Protein AF-A0A9D9LHD0-F1 (afdb_monomer_lite)

pLDDT: mean 95.71, std 4.44, range [66.25, 98.44]

Foldseek 3Di:
DVLLVCVLVVVCVVPVDDCPDVVSVVSVVLCPDPPCVGRPVNVCVVVVVDDDPDDPVRVVCCVQAPAQQWLSNQVSLCCVLPVVQFPDDDPFWTWGHQPPNDTDIDGRNGGRPNGCVHCVVLSVPDNGPNSSVVVVVD

Secondary structure (DSSP, 8-state):
-HHHHHHHHHHHHHHT--TTSHHHHHHHHHTT---TTT-HHHHHHHTT-S--SS-HHHHHHHTTS--TTSTHHHHHHHHHH-GGGEEEE-SSEEEEE-SSS-EEEEE---TTSS-HHHHHHHHHT-SSHHHHHHHHH-

Structure (mmCIF, N/CA/C/O backbone):
data_AF-A0A9D9LHD0-F1
#
_entry.id   AF-A0A9D9LHD0-F1
#
loop_
_atom_site.group_PDB
_atom_site.id
_atom_site.type_symbol
_atom_site.label_atom_id
_atom_site.label_alt_id
_atom_site.label_comp_id
_atom_site.label_asym_id
_atom_site.label_entity_id
_atom_site.label_seq_id
_atom_site.pdbx_PDB_ins_code
_atom_site.Cartn_x
_atom_site.Cartn_y
_atom_site.Cartn_z
_atom_site.occupancy
_atom_site.B_iso_or_equiv
_atom_site.auth_seq_id
_atom_site.auth_comp_id
_atom_site.auth_asym_id
_atom_site.auth_atom_id
_atom_site.pdbx_PDB_model_num
ATOM 1 N N . TRP A 1 1 ? -2.526 5.418 19.868 1.00 94.44 1 TRP A N 1
ATOM 2 C CA . TRP A 1 1 ? -2.931 4.758 21.126 1.00 94.44 1 TRP A CA 1
ATOM 3 C C . TRP A 1 1 ? -3.871 5.643 21.948 1.00 94.44 1 TRP A C 1
ATOM 5 O O . TRP A 1 1 ? -4.855 5.109 22.430 1.00 94.44 1 TRP A O 1
ATOM 15 N N . VAL A 1 2 ? -3.648 6.965 22.032 1.00 97.81 2 VAL A N 1
ATOM 16 C CA . VAL A 1 2 ? -4.506 7.918 22.778 1.00 97.81 2 VAL A CA 1
ATOM 17 C C . VAL A 1 2 ? -5.993 7.859 22.385 1.00 97.81 2 VAL A C 1
ATOM 19 O O . VAL A 1 2 ? -6.820 7.641 23.258 1.00 97.81 2 VAL A O 1
ATOM 22 N N . ILE A 1 3 ? -6.340 7.922 21.090 1.00 97.50 3 ILE A N 1
ATOM 23 C CA . ILE A 1 3 ? -7.742 7.797 20.614 1.00 97.50 3 ILE A CA 1
ATOM 24 C C . ILE A 1 3 ? -8.411 6.520 21.153 1.00 97.50 3 ILE A C 1
ATOM 26 O O . ILE A 1 3 ? -9.537 6.533 21.645 1.00 97.50 3 ILE A O 1
ATOM 30 N N . LYS A 1 4 ? -7.693 5.393 21.098 1.00 97.69 4 LYS A N 1
ATOM 31 C CA . LYS A 1 4 ? -8.184 4.115 21.618 1.00 97.69 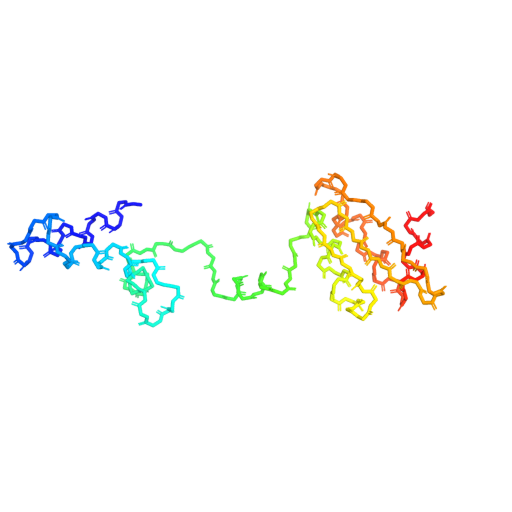4 LYS A CA 1
ATOM 32 C C . LYS A 1 4 ? -8.321 4.135 23.144 1.00 97.69 4 LYS A C 1
ATOM 34 O O . LYS A 1 4 ? -9.285 3.592 23.673 1.00 97.69 4 LYS A O 1
ATOM 39 N N . GLN A 1 5 ? -7.372 4.751 23.849 1.00 97.31 5 GLN A N 1
ATOM 40 C CA . GLN A 1 5 ? -7.455 4.909 25.297 1.00 97.31 5 GLN A CA 1
ATOM 41 C C . GLN A 1 5 ? -8.723 5.675 25.679 1.00 97.31 5 GLN A C 1
ATOM 43 O O . GLN A 1 5 ? -9.449 5.208 26.545 1.00 97.31 5 GLN A O 1
ATOM 48 N N . GLU A 1 6 ? -9.022 6.785 25.005 1.00 97.06 6 GLU A N 1
ATOM 49 C CA . GLU A 1 6 ? -10.231 7.580 25.245 1.00 97.06 6 GLU A CA 1
ATOM 50 C C . GLU A 1 6 ? -11.518 6.793 24.954 1.00 97.06 6 GLU A C 1
ATOM 52 O O . GLU A 1 6 ? -12.446 6.787 25.765 1.00 97.06 6 GLU A O 1
ATOM 57 N N . LEU A 1 7 ? -11.555 6.042 23.847 1.00 97.00 7 LEU A N 1
ATOM 58 C CA . LEU A 1 7 ? -12.653 5.123 23.532 1.00 97.00 7 LEU A CA 1
ATOM 59 C C . LEU A 1 7 ? -12.893 4.109 24.667 1.00 97.00 7 LEU A C 1
ATOM 61 O O . LEU A 1 7 ? -14.037 3.898 25.087 1.00 97.00 7 LEU A O 1
ATOM 65 N N . ILE A 1 8 ? -11.821 3.482 25.159 1.00 97.56 8 ILE A N 1
ATOM 66 C CA . ILE A 1 8 ? -11.876 2.452 26.201 1.00 97.56 8 ILE A CA 1
ATOM 67 C C . ILE A 1 8 ? -12.286 3.054 27.546 1.00 97.56 8 ILE A C 1
ATOM 69 O O . ILE A 1 8 ? -13.225 2.553 28.164 1.00 97.56 8 ILE A O 1
ATOM 73 N N . THR A 1 9 ? -11.652 4.139 27.993 1.00 97.50 9 THR A N 1
ATOM 74 C CA . THR A 1 9 ? -11.967 4.765 29.288 1.00 97.50 9 THR A CA 1
ATOM 75 C C . THR A 1 9 ? -13.385 5.333 29.306 1.00 97.50 9 THR A C 1
ATOM 77 O O . THR A 1 9 ? -14.096 5.174 30.299 1.00 97.50 9 THR A O 1
ATOM 80 N N . SER A 1 10 ? -13.855 5.897 28.190 1.00 96.75 10 SER A N 1
ATOM 81 C CA . SER A 1 10 ? -15.248 6.327 28.024 1.00 96.75 10 SER A CA 1
ATOM 82 C C . SER A 1 10 ? -16.228 5.151 28.126 1.00 96.75 10 SER A C 1
ATOM 84 O O . SER A 1 10 ? -17.265 5.240 28.790 1.00 96.75 10 SER A O 1
ATOM 86 N N . TYR A 1 11 ? -15.916 4.006 27.508 1.00 97.56 11 TYR A N 1
ATOM 87 C CA . TYR A 1 11 ? -16.731 2.797 27.646 1.00 97.56 11 TYR A CA 1
ATOM 88 C C . TYR A 1 11 ? -16.743 2.267 29.085 1.00 97.56 11 TYR A C 1
ATOM 90 O O . TYR A 1 11 ? -17.820 1.973 29.608 1.00 97.56 11 TYR A O 1
ATOM 98 N N . MET A 1 12 ? -15.576 2.199 29.734 1.00 98.00 12 MET A N 1
ATOM 99 C CA . MET A 1 12 ? -15.431 1.784 31.131 1.00 98.00 12 MET A CA 1
ATOM 100 C C . MET A 1 12 ? -16.282 2.648 32.061 1.00 98.00 12 MET A C 1
ATOM 102 O O . MET A 1 12 ? -17.083 2.109 32.823 1.00 98.00 12 MET A O 1
ATOM 106 N N . GLY A 1 13 ? -16.192 3.977 31.934 1.00 98.00 13 GLY A N 1
ATOM 107 C CA . GLY A 1 13 ? -16.985 4.916 32.728 1.00 98.00 13 GLY A CA 1
ATOM 108 C C . GLY A 1 13 ? -18.494 4.745 32.529 1.00 98.00 13 GLY A C 1
ATOM 109 O O . GLY A 1 13 ? -19.244 4.724 33.499 1.00 98.00 13 GLY A O 1
ATOM 110 N N . ARG A 1 14 ? -18.954 4.541 31.286 1.00 97.62 14 ARG A N 1
ATOM 111 C CA . ARG A 1 14 ? -20.388 4.346 30.981 1.00 97.62 14 ARG A CA 1
ATOM 112 C C . ARG A 1 14 ? -20.944 2.994 31.421 1.00 97.62 14 ARG A C 1
ATOM 114 O O . ARG A 1 14 ? -22.152 2.876 31.617 1.00 97.62 14 ARG A O 1
ATOM 121 N N . LYS A 1 15 ? -20.112 1.954 31.476 1.00 97.31 15 LYS A N 1
ATOM 122 C CA . LYS A 1 15 ? -20.547 0.580 31.775 1.00 97.31 15 LYS A CA 1
ATOM 123 C C . LYS A 1 15 ? -20.175 0.107 33.177 1.00 97.31 15 LYS A C 1
ATOM 125 O O . LYS A 1 15 ? -20.646 -0.957 33.563 1.00 97.31 15 LYS A O 1
ATOM 130 N N . GLY A 1 16 ? -19.387 0.882 33.922 1.00 96.94 16 GLY A N 1
ATOM 131 C CA . GLY A 1 16 ? -18.937 0.529 35.267 1.00 96.94 16 GLY A CA 1
ATOM 132 C C . GLY A 1 16 ? -18.023 -0.697 35.275 1.00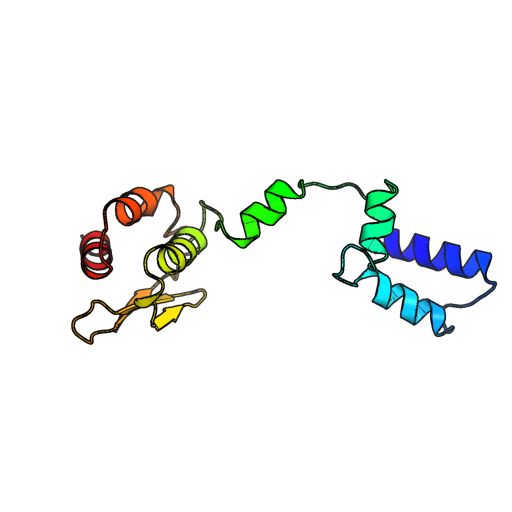 96.94 16 GLY A C 1
ATOM 133 O O . GLY A 1 16 ? -18.160 -1.548 36.146 1.00 96.94 16 GLY A O 1
ATOM 134 N N . VAL A 1 17 ? -17.144 -0.822 34.274 1.00 97.50 17 VAL A N 1
ATOM 135 C CA . VAL A 1 17 ? -16.268 -1.995 34.091 1.00 97.50 17 VAL A CA 1
ATOM 136 C C . VAL A 1 17 ? -14.791 -1.632 34.190 1.00 97.50 17 VAL A C 1
ATOM 138 O O . VAL A 1 17 ? -14.403 -0.498 33.913 1.00 97.50 17 VAL A O 1
ATOM 141 N N . GLY A 1 18 ? -13.977 -2.617 34.571 1.00 96.00 18 GLY A N 1
ATOM 142 C CA . GLY A 1 18 ? -12.518 -2.532 34.625 1.00 96.00 18 GLY A CA 1
ATOM 143 C C . GLY A 1 18 ? -11.840 -2.999 33.334 1.00 96.00 18 GLY A C 1
ATOM 144 O O . GLY A 1 18 ? -12.492 -3.512 32.426 1.00 96.00 18 GLY A O 1
ATOM 145 N N . PHE A 1 19 ? -10.512 -2.873 33.282 1.00 95.88 19 PHE A N 1
ATOM 146 C CA . PHE A 1 19 ? -9.698 -3.395 32.176 1.00 95.88 19 PHE A CA 1
ATOM 147 C C . PHE A 1 19 ? -9.752 -4.924 32.043 1.00 95.88 19 PHE A C 1
ATOM 149 O O . PHE A 1 19 ? -9.577 -5.434 30.941 1.00 95.88 19 PHE A O 1
ATOM 156 N N . ASP A 1 20 ? -10.041 -5.638 33.134 1.00 96.25 20 ASP A N 1
ATOM 157 C CA . ASP A 1 20 ? -10.135 -7.105 33.155 1.00 96.25 20 ASP A CA 1
ATOM 158 C C . ASP A 1 20 ? -11.430 -7.641 32.515 1.00 96.25 20 ASP A C 1
ATOM 160 O O . ASP A 1 20 ? -11.605 -8.848 32.349 1.00 96.25 20 ASP A O 1
ATOM 164 N N . ASP A 1 21 ? -12.368 -6.759 32.157 1.00 97.94 21 ASP A N 1
ATOM 165 C CA . ASP A 1 21 ? -13.610 -7.152 31.503 1.00 97.94 21 ASP A CA 1
ATOM 166 C C . ASP A 1 21 ? -13.359 -7.531 30.035 1.00 97.94 21 ASP A C 1
ATOM 168 O O . ASP A 1 21 ? -12.812 -6.751 29.253 1.00 97.94 21 ASP A O 1
ATOM 172 N N . GLN A 1 22 ? -13.834 -8.711 29.622 1.00 97.50 22 GLN A N 1
ATOM 173 C CA . GLN A 1 22 ? -13.658 -9.237 28.260 1.00 97.50 22 GLN A CA 1
ATOM 174 C C . GLN A 1 22 ? -14.173 -8.290 27.162 1.00 97.50 22 GLN A C 1
ATOM 176 O O . GLN A 1 22 ? -13.676 -8.309 26.032 1.00 97.50 22 GLN A O 1
ATOM 181 N N . ARG A 1 23 ? -15.152 -7.431 27.475 1.00 96.62 23 ARG A N 1
ATOM 182 C CA . ARG A 1 23 ? -15.658 -6.415 26.542 1.00 96.62 23 ARG A CA 1
ATOM 183 C C . ARG A 1 23 ? -14.593 -5.379 26.199 1.00 96.62 23 ARG A C 1
ATOM 185 O O . ARG A 1 23 ? -14.579 -4.904 25.068 1.00 96.62 23 ARG A O 1
ATOM 192 N N . ILE A 1 24 ? -13.692 -5.052 27.127 1.00 97.88 24 ILE A N 1
ATOM 193 C CA . ILE A 1 24 ? -12.589 -4.119 26.875 1.00 97.88 24 ILE A CA 1
ATOM 194 C C . ILE A 1 24 ? -11.577 -4.735 25.910 1.00 97.88 24 ILE A C 1
ATOM 196 O O . ILE A 1 24 ? -11.201 -4.082 24.938 1.00 97.88 24 ILE A O 1
ATOM 200 N N . SER A 1 25 ? -11.218 -6.009 26.093 1.00 97.06 25 SER A N 1
ATOM 201 C CA . SER A 1 25 ? -10.359 -6.731 25.143 1.00 97.06 25 SER A CA 1
ATOM 202 C C . SER A 1 25 ? -10.988 -6.809 23.747 1.00 97.06 25 SER A C 1
ATOM 204 O O . SER A 1 25 ? -10.301 -6.653 22.738 1.00 97.06 25 SER A O 1
ATOM 206 N N . MET A 1 26 ? -12.309 -7.000 23.672 1.00 97.19 26 MET A N 1
ATOM 207 C CA . MET A 1 26 ? -13.029 -6.982 22.397 1.00 97.19 26 MET A CA 1
ATOM 208 C C . MET A 1 26 ? -12.995 -5.597 21.736 1.00 97.19 26 MET A C 1
ATOM 210 O O . MET A 1 26 ? -12.772 -5.518 20.532 1.00 97.19 26 MET A O 1
ATOM 214 N N . LEU A 1 27 ? -13.181 -4.506 22.489 1.00 97.25 27 LEU A N 1
ATOM 215 C CA . LEU A 1 27 ? -13.078 -3.141 21.950 1.00 97.25 27 LEU A CA 1
ATOM 216 C C . LEU A 1 27 ? -11.673 -2.839 21.424 1.00 97.25 27 LEU A C 1
ATOM 218 O O . LEU A 1 27 ? -11.536 -2.241 20.357 1.00 97.25 27 LEU A O 1
ATOM 222 N N . ASP A 1 28 ? -10.643 -3.273 22.151 1.00 97.56 28 ASP A N 1
ATOM 223 C CA . ASP A 1 28 ? -9.246 -3.131 21.744 1.00 97.56 28 ASP A CA 1
ATOM 224 C C . ASP A 1 28 ? -8.985 -3.805 20.386 1.00 97.56 28 ASP A C 1
ATOM 226 O O . ASP A 1 28 ? -8.408 -3.194 19.482 1.00 97.56 28 ASP A O 1
ATOM 230 N N . LEU A 1 29 ? -9.504 -5.024 20.204 1.00 97.88 29 LEU A N 1
ATOM 231 C CA . LEU A 1 29 ? -9.416 -5.754 18.941 1.00 97.88 29 LEU A CA 1
ATOM 232 C C . LEU A 1 29 ? -10.256 -5.103 17.830 1.00 97.88 29 LEU A C 1
ATOM 234 O O . LEU A 1 29 ? -9.765 -4.898 16.721 1.00 97.88 29 LEU A O 1
ATOM 238 N N . GLN A 1 30 ? -11.511 -4.748 18.114 1.00 98.00 30 GLN A N 1
ATOM 239 C CA . GLN A 1 30 ? -12.437 -4.157 17.139 1.00 98.00 30 GLN A CA 1
ATOM 240 C C . GLN A 1 30 ? -11.997 -2.771 16.653 1.00 98.00 30 GLN A C 1
ATOM 242 O O . GLN A 1 30 ? -12.375 -2.352 15.558 1.00 98.00 30 GLN A O 1
ATOM 247 N N . TYR A 1 31 ? -11.176 -2.059 17.427 1.00 98.38 31 TYR A N 1
ATOM 248 C CA . TYR A 1 31 ? -10.526 -0.835 16.967 1.00 98.38 31 TYR A CA 1
ATOM 249 C C . TYR A 1 31 ? -9.661 -1.061 15.721 1.00 98.38 31 TYR A C 1
ATOM 251 O O . TYR A 1 31 ? -9.566 -0.168 14.884 1.00 98.38 31 TYR A O 1
ATOM 259 N N . HIS A 1 32 ? -9.082 -2.253 15.569 1.00 98.25 32 HIS A N 1
ATOM 260 C CA . HIS A 1 32 ? -8.178 -2.612 14.475 1.00 98.25 32 HIS A CA 1
ATOM 261 C C . HIS A 1 32 ? -8.829 -3.410 13.339 1.00 98.25 32 HIS A C 1
ATOM 263 O O . HIS A 1 32 ? -8.126 -3.889 12.450 1.00 98.25 32 HIS A O 1
ATOM 269 N N . ASP A 1 33 ? -10.150 -3.580 13.350 1.00 98.38 33 ASP A N 1
ATOM 270 C CA . ASP A 1 33 ? -10.846 -4.272 12.267 1.00 98.38 33 ASP A CA 1
ATOM 271 C C . ASP A 1 33 ? -10.759 -3.459 10.962 1.00 98.38 33 ASP A C 1
ATOM 273 O O . ASP A 1 33 ? -11.196 -2.310 10.907 1.00 98.38 33 ASP A O 1
ATOM 277 N N . LEU A 1 34 ? -10.186 -4.066 9.915 1.00 97.25 34 LEU A N 1
ATOM 278 C CA . LEU A 1 34 ? -9.933 -3.431 8.613 1.00 97.25 34 LEU A CA 1
ATOM 279 C C . LEU A 1 34 ? -11.200 -3.239 7.763 1.00 97.25 34 LEU A C 1
ATOM 281 O O . LEU A 1 34 ? -11.149 -2.605 6.712 1.00 97.25 34 LEU A O 1
ATOM 285 N N . ARG A 1 35 ? -12.343 -3.793 8.180 1.00 97.44 35 ARG A N 1
ATOM 286 C CA . ARG A 1 35 ? -13.617 -3.603 7.479 1.00 97.44 35 ARG A CA 1
ATOM 287 C C . ARG A 1 35 ? -14.160 -2.208 7.782 1.00 97.44 35 ARG A C 1
ATOM 289 O O . ARG A 1 35 ? -14.484 -1.907 8.932 1.00 97.44 35 ARG A O 1
ATOM 296 N N . LEU A 1 36 ? -14.296 -1.380 6.746 1.00 95.12 36 LEU A N 1
ATOM 297 C CA . LEU A 1 36 ? -14.671 0.038 6.862 1.00 95.12 36 LEU A CA 1
ATOM 298 C C . LEU A 1 36 ? -16.005 0.252 7.601 1.00 95.12 36 LEU A C 1
ATOM 300 O O . LEU A 1 36 ? -16.167 1.218 8.348 1.00 95.12 36 LEU A O 1
ATOM 304 N N . ASP A 1 37 ? -16.958 -0.666 7.440 1.00 95.94 37 ASP A N 1
ATOM 305 C CA . ASP A 1 37 ? -18.284 -0.627 8.062 1.00 95.94 37 ASP A CA 1
ATOM 306 C C . ASP A 1 37 ? -18.299 -1.114 9.526 1.00 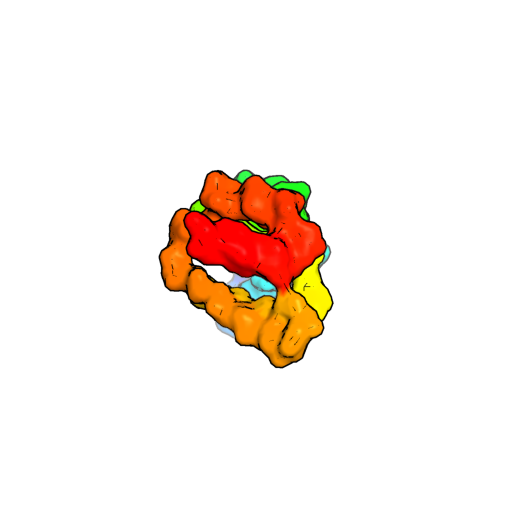95.94 37 ASP A C 1
ATOM 308 O O . ASP A 1 37 ? -19.250 -0.826 10.257 1.00 95.94 37 ASP A O 1
ATOM 312 N N . LYS A 1 38 ? -17.252 -1.818 9.982 1.00 95.38 38 LYS A N 1
ATOM 313 C CA . LYS A 1 38 ? -17.225 -2.497 11.294 1.00 95.38 38 LYS A CA 1
ATOM 314 C C . LYS A 1 38 ? -16.157 -1.985 12.250 1.00 95.38 38 LYS A C 1
ATOM 316 O O . LYS A 1 38 ? -16.405 -1.980 13.456 1.00 95.38 38 LYS A O 1
ATOM 321 N N . GLY A 1 39 ? -15.003 -1.554 11.744 1.00 97.75 39 GLY A N 1
ATOM 322 C CA . GLY A 1 39 ? -13.898 -1.087 12.577 1.00 97.75 39 GLY A CA 1
ATOM 323 C C . GLY A 1 39 ? -14.243 0.156 13.382 1.00 97.75 39 GLY A C 1
ATOM 324 O O . GLY A 1 39 ? -14.775 1.134 12.850 1.00 97.75 39 GLY A O 1
ATOM 325 N N . LEU A 1 40 ? -13.925 0.131 14.681 1.00 97.94 40 LEU A N 1
ATOM 326 C CA . LEU A 1 40 ? -14.209 1.271 15.560 1.00 97.94 40 LEU A CA 1
ATOM 327 C C . LEU A 1 40 ? -13.360 2.488 15.183 1.00 97.94 40 LEU A C 1
ATOM 329 O O . LEU A 1 40 ? -13.849 3.604 15.312 1.00 97.94 40 LEU A O 1
ATOM 333 N N . TYR A 1 41 ? -12.146 2.284 14.655 1.00 98.31 41 TYR A N 1
ATOM 334 C CA . TYR A 1 41 ? -11.346 3.368 14.082 1.00 98.31 41 TYR A CA 1
ATOM 335 C C . TYR A 1 41 ? -12.101 4.106 12.967 1.00 98.31 41 TYR A C 1
ATOM 337 O O . TYR A 1 41 ? -12.264 5.317 13.052 1.00 98.31 41 TYR A O 1
ATOM 345 N N . TYR A 1 42 ? -12.636 3.380 11.979 1.00 97.81 42 TYR A N 1
ATOM 346 C CA . TYR A 1 42 ? -13.371 3.980 10.860 1.00 97.81 42 TYR A CA 1
ATOM 347 C C . TYR A 1 42 ? -14.677 4.648 11.300 1.00 97.81 42 TYR A C 1
ATOM 349 O O . TYR A 1 42 ? -15.108 5.635 10.713 1.00 97.81 42 TYR A O 1
ATOM 357 N N . ARG A 1 43 ? -15.326 4.145 12.358 1.00 97.12 43 ARG A N 1
ATOM 358 C CA . ARG A 1 43 ? -16.468 4.853 12.954 1.00 97.12 43 ARG A CA 1
ATOM 359 C C . ARG A 1 43 ? -16.044 6.206 13.526 1.00 97.12 43 ARG A C 1
ATOM 361 O O . ARG A 1 43 ? -16.678 7.202 13.207 1.00 97.12 43 ARG A O 1
ATOM 368 N N . LEU A 1 44 ? -14.986 6.230 14.336 1.00 97.62 44 LEU A N 1
ATOM 369 C CA . LEU A 1 44 ? -14.474 7.457 14.955 1.00 97.62 44 LEU A CA 1
ATOM 370 C C . LEU A 1 44 ? -13.989 8.466 13.908 1.00 97.62 44 LEU A C 1
ATOM 372 O O . LEU A 1 44 ? -14.215 9.662 14.054 1.00 97.62 44 LEU A O 1
ATOM 376 N N . GLU A 1 45 ? -13.364 7.983 12.839 1.00 97.50 45 GLU A N 1
ATOM 377 C CA . GLU A 1 45 ? -12.949 8.793 11.695 1.00 97.50 45 GLU A CA 1
ATOM 378 C C . GLU A 1 45 ? -14.150 9.439 10.987 1.00 97.50 45 GLU A C 1
ATOM 380 O O . GLU A 1 45 ? -14.161 10.656 10.821 1.00 97.50 45 GLU A O 1
ATOM 385 N N . ARG A 1 46 ? -15.218 8.684 10.693 1.00 95.88 46 ARG A N 1
ATOM 386 C CA . ARG A 1 46 ? -16.467 9.252 10.141 1.00 95.88 46 ARG A CA 1
ATOM 387 C C . ARG A 1 46 ? -17.173 10.242 11.070 1.00 95.88 46 ARG A C 1
ATOM 389 O O . ARG A 1 46 ? -17.900 11.107 10.592 1.00 95.88 46 ARG A O 1
ATOM 396 N N . GLU A 1 47 ? -16.994 10.098 12.379 1.00 96.31 47 GLU A N 1
ATOM 397 C CA . GLU A 1 47 ? -17.544 11.004 13.395 1.00 96.31 47 GLU A CA 1
ATOM 398 C C . GLU A 1 47 ? -16.659 12.245 13.637 1.00 96.31 47 GLU A C 1
ATOM 400 O O . GLU A 1 47 ? -17.030 13.114 14.423 1.00 96.31 47 GLU A O 1
ATOM 405 N N . GLY A 1 48 ? -15.514 12.363 12.952 1.00 96.50 48 GLY A N 1
ATOM 406 C CA . GLY A 1 48 ? -14.622 13.523 13.049 1.00 96.50 48 GLY A CA 1
ATOM 407 C C . GLY A 1 48 ? -13.665 13.500 14.245 1.00 96.50 48 GLY A C 1
ATOM 408 O O . GLY A 1 48 ? -13.056 14.517 14.556 1.00 96.50 48 GLY A O 1
ATOM 409 N N . TYR A 1 49 ? -13.502 12.354 14.912 1.00 96.31 49 TYR A N 1
ATOM 410 C CA . TYR A 1 49 ? -12.551 12.185 16.021 1.00 96.31 49 TYR A CA 1
ATOM 411 C C . TYR A 1 49 ? -11.134 11.805 15.563 1.00 96.31 49 TYR A C 1
ATOM 413 O O . TYR A 1 49 ? -10.238 11.643 16.393 1.00 96.31 49 TYR A O 1
ATOM 421 N N . VAL A 1 50 ? -10.924 11.605 14.258 1.00 97.31 50 VAL A N 1
ATOM 422 C CA . VAL A 1 50 ? -9.627 11.233 13.686 1.00 97.31 50 VAL A CA 1
ATOM 423 C C . VAL A 1 50 ? -9.332 12.092 12.467 1.00 97.31 50 VAL A C 1
ATOM 425 O O . VAL A 1 50 ? -10.062 12.041 11.480 1.00 97.31 50 VAL A O 1
ATOM 428 N N . ASP A 1 51 ? -8.212 12.808 12.510 1.00 96.38 51 ASP A N 1
ATOM 429 C CA . ASP A 1 51 ? -7.719 13.564 11.364 1.00 96.38 51 ASP A CA 1
ATOM 430 C C . ASP A 1 51 ? -7.081 12.641 10.322 1.00 96.38 51 ASP A C 1
ATOM 432 O O . ASP A 1 51 ? -6.271 11.760 10.638 1.00 96.38 51 ASP A O 1
ATOM 436 N N . ARG A 1 52 ? -7.417 12.878 9.053 1.00 96.50 52 ARG A N 1
ATOM 437 C CA . ARG A 1 52 ? -6.843 12.164 7.911 1.00 96.50 52 ARG A CA 1
ATOM 438 C C . ARG A 1 52 ? -5.803 13.010 7.200 1.00 96.50 52 ARG A C 1
ATOM 440 O O . ARG A 1 52 ? -5.990 14.204 6.999 1.00 96.50 52 ARG A O 1
ATOM 447 N N . LEU A 1 53 ? -4.732 12.349 6.765 1.00 97.81 53 LEU A N 1
ATOM 448 C CA . LEU A 1 53 ? -3.707 12.955 5.908 1.00 97.81 53 LEU A CA 1
ATOM 449 C C . LEU A 1 53 ? -3.970 12.733 4.417 1.00 97.81 53 LEU A C 1
ATOM 451 O O . LEU A 1 53 ? -3.502 13.522 3.608 1.00 97.81 53 LEU A O 1
ATOM 455 N N . LEU A 1 54 ? -4.669 11.649 4.072 1.00 97.44 54 LEU A N 1
ATOM 456 C CA . LEU A 1 54 ? -4.900 11.210 2.697 1.00 97.44 54 LEU A CA 1
ATOM 457 C C . LEU A 1 54 ? -6.388 10.964 2.454 1.00 97.44 54 LEU A C 1
ATOM 459 O O . LEU A 1 54 ? -7.101 10.473 3.346 1.00 97.44 54 LEU A O 1
ATOM 463 N N . THR A 1 55 ? -6.832 11.254 1.235 1.00 97.06 55 THR A N 1
ATOM 464 C CA . THR A 1 55 ? -8.199 10.961 0.790 1.00 97.06 55 THR A CA 1
ATOM 465 C C . THR A 1 55 ? -8.372 9.481 0.444 1.00 97.06 55 THR A C 1
ATOM 467 O O . THR A 1 55 ? -7.397 8.733 0.323 1.00 97.06 55 THR A O 1
ATOM 470 N N . ASP A 1 56 ? -9.619 9.028 0.299 1.00 95.88 56 ASP A N 1
ATOM 471 C CA . ASP A 1 56 ? -9.897 7.652 -0.129 1.00 95.88 56 ASP A CA 1
ATOM 472 C C . ASP A 1 56 ? -9.384 7.392 -1.553 1.00 95.88 56 ASP A C 1
ATOM 474 O O . ASP A 1 56 ? -8.859 6.316 -1.828 1.00 95.88 56 ASP A O 1
ATOM 478 N N . GLU A 1 57 ? -9.436 8.391 -2.436 1.00 97.75 57 GLU A N 1
ATOM 479 C CA . GLU A 1 57 ? -8.935 8.292 -3.809 1.00 97.75 57 GLU A CA 1
ATOM 480 C C . GLU A 1 57 ? -7.408 8.140 -3.860 1.00 97.75 57 GLU A C 1
ATOM 482 O O . GLU A 1 57 ? -6.882 7.383 -4.680 1.00 97.75 57 GLU A O 1
ATOM 487 N N . GLU A 1 58 ? -6.672 8.841 -2.991 1.00 97.81 58 GLU A N 1
ATOM 488 C CA . GLU A 1 58 ? -5.214 8.704 -2.900 1.00 97.81 58 GLU A CA 1
ATOM 489 C C . GLU A 1 58 ? -4.808 7.307 -2.416 1.00 97.81 58 GLU A C 1
ATOM 491 O O . GLU A 1 58 ? -3.865 6.714 -2.952 1.00 97.81 58 GLU A O 1
ATOM 496 N N . ILE A 1 59 ? -5.543 6.767 -1.439 1.00 97.06 59 ILE A N 1
ATOM 497 C CA . ILE A 1 59 ? -5.337 5.414 -0.913 1.00 97.06 59 ILE A CA 1
ATOM 498 C C . ILE A 1 59 ? -5.677 4.368 -1.978 1.00 97.06 59 ILE A C 1
ATOM 500 O O . ILE A 1 59 ? -4.866 3.473 -2.224 1.00 97.06 59 ILE A O 1
ATOM 504 N N . ASP A 1 60 ? -6.829 4.492 -2.645 1.00 97.25 60 ASP A N 1
ATOM 505 C CA . ASP A 1 60 ? -7.260 3.570 -3.701 1.00 97.25 60 ASP A CA 1
ATOM 506 C C . ASP A 1 60 ? -6.256 3.544 -4.859 1.00 97.25 60 ASP A C 1
ATOM 508 O O . ASP A 1 60 ? -5.788 2.480 -5.273 1.00 97.25 60 ASP A O 1
ATOM 512 N N . ARG A 1 61 ? -5.791 4.715 -5.305 1.00 97.12 61 ARG A N 1
ATOM 513 C CA . ARG A 1 61 ? -4.739 4.816 -6.323 1.00 97.12 61 ARG A CA 1
ATOM 514 C C . ARG A 1 61 ? -3.463 4.076 -5.910 1.00 97.12 61 ARG A C 1
ATOM 516 O O . ARG A 1 61 ? -2.840 3.418 -6.748 1.00 97.12 61 ARG A O 1
ATOM 523 N N . ALA A 1 62 ? -3.060 4.167 -4.644 1.00 97.56 62 ALA A N 1
ATOM 524 C CA . ALA A 1 62 ? -1.849 3.523 -4.140 1.00 97.56 62 ALA A CA 1
ATOM 525 C C . ALA A 1 62 ? -1.934 1.983 -4.119 1.00 97.56 62 ALA A C 1
ATOM 527 O O . ALA A 1 62 ? -0.897 1.321 -4.054 1.00 97.56 62 ALA A O 1
ATOM 528 N N . THR A 1 63 ? -3.133 1.397 -4.240 1.00 96.25 63 THR A N 1
ATOM 529 C CA . THR A 1 63 ? -3.300 -0.065 -4.355 1.00 96.25 63 THR A CA 1
ATOM 530 C C . THR A 1 63 ? -2.745 -0.626 -5.668 1.00 96.25 63 THR A C 1
ATOM 532 O O . THR A 1 63 ? -2.342 -1.788 -5.723 1.00 96.25 63 THR A O 1
ATOM 535 N N . SER A 1 64 ? -2.689 0.193 -6.725 1.00 94.38 64 SER A N 1
ATOM 536 C CA . SER A 1 64 ? -2.314 -0.235 -8.081 1.00 94.38 64 SER A CA 1
ATOM 537 C C . SER A 1 64 ? -1.175 0.577 -8.706 1.00 94.38 64 SER A C 1
ATOM 539 O O . SER A 1 64 ? -0.554 0.140 -9.683 1.00 94.38 64 SER A O 1
ATOM 541 N N . VAL A 1 65 ? -0.867 1.755 -8.158 1.00 96.25 65 VAL A N 1
ATOM 542 C CA . VAL A 1 65 ? 0.186 2.641 -8.658 1.00 96.25 65 VAL A CA 1
ATOM 543 C C . VAL A 1 65 ? 1.358 2.662 -7.675 1.00 96.25 65 VAL A C 1
ATOM 545 O O . VAL A 1 65 ? 1.205 3.153 -6.558 1.00 96.25 65 VAL A O 1
ATOM 548 N N . PRO A 1 66 ? 2.552 2.177 -8.069 1.00 97.50 66 PRO A N 1
ATOM 549 C CA . PRO A 1 66 ? 3.713 2.209 -7.190 1.00 97.50 66 PRO A CA 1
ATOM 550 C C . PRO A 1 66 ? 4.230 3.646 -6.988 1.00 97.50 66 PRO A C 1
ATOM 552 O O . PRO A 1 66 ? 4.081 4.484 -7.886 1.00 97.50 66 PRO A O 1
ATOM 555 N N . PRO A 1 67 ? 4.914 3.930 -5.863 1.00 97.94 67 PRO A N 1
ATOM 556 C CA . PRO A 1 67 ? 5.577 5.215 -5.657 1.00 97.94 67 PRO A CA 1
ATOM 557 C C . PRO A 1 67 ? 6.664 5.428 -6.716 1.00 97.94 67 PRO A C 1
ATOM 559 O O . PRO A 1 67 ? 7.378 4.495 -7.087 1.00 97.94 67 PRO A O 1
ATOM 562 N N . THR A 1 68 ? 6.779 6.653 -7.228 1.00 98.25 68 THR A N 1
ATOM 563 C CA . THR A 1 68 ? 7.571 6.967 -8.432 1.00 98.25 68 THR A CA 1
ATOM 564 C C . THR A 1 68 ? 9.051 7.223 -8.176 1.00 98.25 68 THR A C 1
ATOM 566 O O . THR A 1 68 ? 9.832 7.306 -9.117 1.00 98.25 68 THR A O 1
ATOM 569 N N . ASP A 1 69 ? 9.448 7.390 -6.928 1.00 98.12 69 ASP A N 1
ATOM 570 C CA . ASP A 1 69 ? 10.756 7.877 -6.486 1.00 98.12 69 ASP A CA 1
ATOM 571 C C . ASP A 1 69 ? 11.622 6.786 -5.840 1.00 98.12 69 ASP A C 1
ATOM 573 O O . ASP A 1 69 ? 12.721 7.056 -5.361 1.00 98.12 69 ASP A O 1
ATOM 577 N N . THR A 1 70 ? 11.175 5.531 -5.899 1.00 98.25 70 THR A N 1
ATOM 578 C CA . THR A 1 70 ? 11.936 4.369 -5.429 1.00 98.25 70 THR A CA 1
ATOM 579 C C . THR A 1 70 ? 11.937 3.252 -6.467 1.00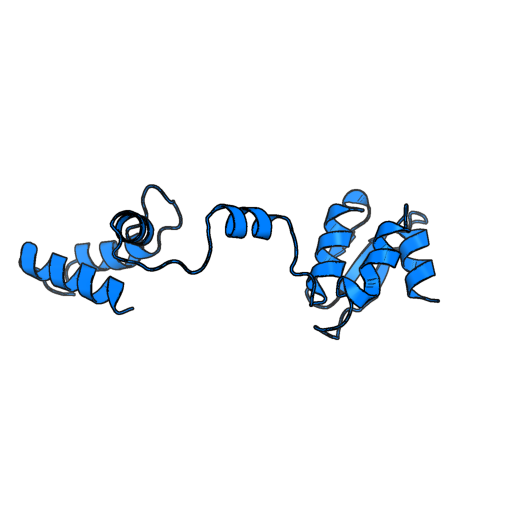 98.25 70 THR A C 1
ATOM 581 O O . THR A 1 70 ? 11.155 3.254 -7.421 1.00 98.25 70 THR A O 1
ATOM 584 N N . ARG A 1 71 ? 12.759 2.228 -6.234 1.00 97.81 71 ARG A N 1
ATOM 585 C CA . ARG A 1 71 ? 12.784 0.978 -7.011 1.00 97.81 71 ARG A CA 1
ATOM 586 C C . ARG A 1 71 ? 11.429 0.268 -7.100 1.00 97.81 71 ARG A C 1
ATOM 588 O O . ARG A 1 71 ? 11.232 -0.567 -7.981 1.00 97.81 71 ARG A O 1
ATOM 595 N N . ALA A 1 72 ? 10.486 0.568 -6.200 1.00 98.19 72 ALA A N 1
ATOM 596 C CA . ALA A 1 72 ? 9.137 0.017 -6.275 1.00 98.19 72 ALA A CA 1
ATOM 597 C C . ALA A 1 72 ? 8.421 0.437 -7.568 1.00 98.19 72 ALA A C 1
ATOM 599 O O . ALA A 1 72 ? 7.615 -0.350 -8.066 1.00 98.19 72 ALA A O 1
ATOM 600 N N . TYR A 1 73 ? 8.769 1.598 -8.144 1.00 98.44 73 TYR A N 1
ATOM 601 C CA . TYR A 1 73 ? 8.288 2.013 -9.459 1.00 98.44 73 TYR A CA 1
ATOM 602 C C . TYR A 1 73 ? 8.627 0.961 -10.514 1.00 98.44 73 TYR A C 1
ATOM 604 O O . TYR A 1 73 ? 7.719 0.369 -11.091 1.00 98.44 73 TYR A O 1
ATOM 612 N N . PHE A 1 74 ? 9.914 0.657 -10.711 1.00 98.06 74 PHE A N 1
ATOM 613 C CA . PHE A 1 74 ? 10.340 -0.341 -11.691 1.00 98.06 74 PHE A CA 1
ATOM 614 C C . PHE A 1 74 ? 9.654 -1.695 -11.482 1.00 98.06 74 PHE A C 1
ATOM 616 O O . PHE A 1 74 ? 9.088 -2.246 -12.425 1.00 98.06 74 PHE A O 1
ATOM 623 N N . ARG A 1 75 ? 9.635 -2.210 -10.242 1.00 98.00 75 ARG A N 1
ATOM 624 C CA . ARG A 1 75 ? 9.004 -3.505 -9.943 1.00 98.00 75 ARG A CA 1
ATOM 625 C C . ARG A 1 75 ? 7.507 -3.505 -10.255 1.00 98.00 75 ARG A C 1
ATOM 627 O O . ARG A 1 75 ? 7.035 -4.413 -10.934 1.00 98.00 75 ARG A O 1
ATOM 634 N N . GLY A 1 76 ? 6.766 -2.513 -9.761 1.00 97.62 76 GLY A N 1
ATOM 635 C CA . GLY A 1 76 ? 5.320 -2.422 -9.975 1.00 97.62 76 GLY A CA 1
ATOM 636 C C . GLY A 1 76 ? 4.969 -2.245 -11.452 1.00 97.62 76 GLY A C 1
ATOM 637 O O . GLY A 1 76 ? 4.036 -2.867 -11.949 1.00 97.62 76 GLY A O 1
ATOM 638 N N . MET A 1 77 ? 5.771 -1.471 -12.184 1.00 97.56 77 MET A N 1
ATOM 639 C CA . MET A 1 77 ? 5.594 -1.285 -13.621 1.00 97.56 77 MET A CA 1
ATOM 640 C C . MET A 1 77 ? 5.891 -2.552 -14.424 1.00 97.56 77 MET A C 1
ATOM 642 O O . MET A 1 77 ? 5.142 -2.843 -15.351 1.00 97.56 77 MET A O 1
ATOM 646 N N . CYS A 1 78 ? 6.914 -3.333 -14.061 1.00 96.94 78 CYS A N 1
ATOM 647 C CA . CYS A 1 78 ? 7.173 -4.629 -14.697 1.00 96.94 78 CYS A CA 1
ATOM 648 C C . CYS A 1 78 ? 6.004 -5.599 -14.486 1.00 96.94 78 CYS A C 1
ATOM 650 O O . CYS A 1 78 ? 5.528 -6.194 -15.449 1.00 96.94 78 CYS A O 1
ATOM 652 N N . LEU A 1 79 ? 5.498 -5.701 -13.249 1.00 96.44 79 LEU A N 1
ATOM 653 C CA . LEU A 1 79 ? 4.326 -6.522 -12.914 1.00 96.44 79 LEU A CA 1
ATOM 654 C C . LEU A 1 79 ? 3.081 -6.101 -13.703 1.00 96.44 79 LEU A C 1
ATOM 656 O O . LEU A 1 79 ? 2.312 -6.952 -14.136 1.00 96.44 79 LEU A O 1
ATOM 660 N N . ARG A 1 80 ? 2.897 -4.793 -13.915 1.00 95.88 80 ARG A N 1
ATOM 661 C CA . ARG A 1 80 ? 1.749 -4.255 -14.651 1.00 95.88 80 ARG A CA 1
ATOM 662 C C . ARG A 1 80 ? 1.874 -4.407 -16.167 1.00 95.88 80 ARG A C 1
ATOM 664 O O . ARG A 1 80 ? 0.891 -4.754 -16.811 1.00 95.88 80 ARG A O 1
ATOM 671 N N . LYS A 1 81 ? 3.043 -4.107 -16.744 1.00 96.12 81 LYS A N 1
ATOM 672 C CA . LYS A 1 81 ? 3.255 -4.090 -18.203 1.00 96.12 81 LYS A CA 1
ATOM 673 C C . LYS A 1 81 ? 3.510 -5.489 -18.769 1.00 96.12 81 LYS A C 1
ATOM 675 O O . LYS A 1 81 ? 3.040 -5.789 -19.860 1.00 96.12 81 LYS A O 1
ATOM 680 N N . PHE A 1 82 ? 4.191 -6.357 -18.019 1.00 95.88 82 PHE A N 1
ATOM 681 C CA . PHE A 1 82 ? 4.615 -7.682 -18.483 1.00 95.88 82 PHE A CA 1
ATOM 682 C C . PHE A 1 82 ? 4.156 -8.827 -17.561 1.00 95.88 82 PHE A C 1
ATOM 684 O O . PHE A 1 82 ? 4.963 -9.699 -17.238 1.00 95.88 82 PHE A O 1
ATOM 691 N N . PRO A 1 83 ? 2.879 -8.894 -17.136 1.00 95.88 83 PRO A N 1
ATOM 692 C CA . PRO A 1 83 ? 2.438 -9.827 -16.094 1.00 95.88 83 PRO A CA 1
ATOM 693 C C . PRO A 1 83 ? 2.728 -11.296 -16.429 1.00 95.88 83 PRO A C 1
ATOM 695 O O . PRO A 1 83 ? 3.109 -12.063 -15.552 1.00 95.88 83 PRO A O 1
ATOM 698 N N . LYS A 1 84 ? 2.605 -11.683 -17.706 1.00 95.19 84 LYS A N 1
ATOM 699 C CA . LYS A 1 84 ? 2.856 -13.056 -18.178 1.00 95.19 84 LYS A CA 1
ATOM 700 C C . LYS A 1 84 ? 4.338 -13.434 -18.238 1.00 95.19 84 LYS A C 1
ATOM 702 O O . LYS A 1 84 ? 4.645 -14.613 -18.332 1.00 95.19 84 LYS A O 1
ATOM 707 N N . HIS A 1 85 ? 5.229 -12.448 -18.198 1.00 95.62 85 HIS A N 1
ATOM 708 C CA . HIS A 1 85 ? 6.672 -12.645 -18.304 1.00 95.62 85 HIS A CA 1
ATOM 709 C C . HIS A 1 85 ? 7.386 -12.456 -16.963 1.00 95.62 85 HIS A C 1
ATOM 711 O O . HIS A 1 85 ? 8.600 -12.606 -16.895 1.00 95.62 85 HIS A O 1
ATOM 717 N N . VAL A 1 86 ? 6.678 -12.118 -15.880 1.00 96.00 86 VAL A N 1
ATOM 718 C CA . VAL A 1 86 ? 7.284 -12.055 -14.546 1.00 96.00 86 VAL A CA 1
ATOM 719 C C . VAL A 1 86 ? 7.253 -13.446 -13.923 1.00 96.00 86 VAL A C 1
ATOM 721 O O . VAL A 1 86 ? 6.209 -13.906 -13.471 1.00 96.00 86 VAL A O 1
ATOM 724 N N . TYR A 1 87 ? 8.414 -14.093 -13.843 1.00 95.19 87 TYR A N 1
ATOM 725 C CA . TYR A 1 87 ? 8.558 -15.374 -13.147 1.00 95.19 87 TYR A CA 1
ATOM 726 C C . TYR A 1 87 ? 8.497 -15.202 -11.621 1.00 95.19 87 TYR A C 1
ATOM 728 O O . TYR A 1 87 ? 8.006 -16.057 -10.891 1.00 95.19 87 TYR A O 1
ATOM 736 N N . GLY A 1 88 ? 8.995 -14.071 -11.120 1.00 96.19 88 GLY A N 1
ATOM 737 C CA . GLY A 1 88 ? 8.952 -13.743 -9.701 1.00 96.19 88 GLY A CA 1
ATOM 738 C C . GLY A 1 88 ? 9.512 -12.358 -9.409 1.00 96.19 88 GLY A C 1
ATOM 739 O O . GLY A 1 88 ? 10.285 -11.798 -10.186 1.00 96.19 88 GLY A O 1
ATOM 740 N N . ALA A 1 89 ? 9.138 -11.796 -8.265 1.00 97.44 89 ALA A N 1
ATOM 741 C CA . ALA A 1 89 ? 9.623 -10.496 -7.826 1.00 97.44 89 ALA A CA 1
ATOM 742 C C . ALA A 1 89 ? 9.865 -10.484 -6.315 1.00 97.44 89 ALA A C 1
ATOM 744 O O . ALA A 1 89 ? 9.154 -11.125 -5.545 1.00 97.44 89 ALA A O 1
ATOM 745 N N . SER A 1 90 ? 10.873 -9.729 -5.890 1.00 97.19 90 SER A N 1
ATOM 746 C CA . SER A 1 90 ? 11.221 -9.510 -4.488 1.00 97.19 90 SER A CA 1
ATOM 747 C C . SER A 1 90 ? 11.609 -8.047 -4.257 1.00 97.19 90 SER A C 1
ATOM 749 O O . SER A 1 90 ? 11.550 -7.204 -5.159 1.00 97.19 90 SER A O 1
ATOM 751 N N . TRP A 1 91 ? 12.028 -7.713 -3.035 1.00 96.81 91 TRP A N 1
ATOM 752 C CA . TRP A 1 91 ? 12.553 -6.383 -2.721 1.00 96.81 91 TRP A CA 1
ATOM 753 C C . TRP A 1 91 ? 13.804 -6.018 -3.519 1.00 96.81 91 TRP A C 1
ATOM 755 O O . TRP A 1 91 ? 13.999 -4.843 -3.819 1.00 96.81 91 TRP A O 1
ATOM 765 N N . THR A 1 92 ? 14.617 -7.012 -3.871 1.00 96.50 92 THR A N 1
ATOM 766 C CA . THR A 1 92 ? 15.967 -6.830 -4.416 1.00 96.50 92 THR A CA 1
ATOM 767 C C . THR A 1 92 ? 16.135 -7.372 -5.829 1.00 96.50 92 THR A C 1
ATOM 769 O O . THR A 1 92 ? 17.226 -7.250 -6.381 1.00 96.50 92 THR A O 1
ATOM 772 N N . SER A 1 93 ? 15.101 -7.956 -6.440 1.00 96.94 93 SER A N 1
ATOM 773 C CA . SER A 1 93 ? 15.162 -8.370 -7.843 1.00 96.94 93 SER A CA 1
ATOM 774 C C . SER A 1 93 ? 13.796 -8.577 -8.486 1.00 96.94 93 SER A C 1
ATOM 776 O O . SER A 1 93 ? 12.825 -8.910 -7.805 1.00 96.94 93 SER A O 1
ATOM 778 N N . VAL A 1 94 ? 13.765 -8.484 -9.815 1.00 97.50 94 VAL A N 1
ATOM 779 C CA . VAL A 1 94 ? 12.676 -8.990 -10.661 1.00 97.50 94 VAL A CA 1
ATOM 780 C C . VAL A 1 94 ? 13.252 -10.049 -11.598 1.00 97.50 94 VAL A C 1
ATOM 782 O O . VAL A 1 94 ? 14.342 -9.873 -12.143 1.00 97.50 94 VAL A O 1
ATOM 785 N N . LEU A 1 95 ? 12.548 -11.168 -11.732 1.00 97.06 95 LEU A N 1
ATOM 786 C CA . LEU A 1 95 ? 12.873 -12.269 -12.630 1.00 97.06 95 LEU A CA 1
ATOM 787 C C . LEU A 1 95 ? 11.934 -12.185 -13.831 1.00 97.06 95 LEU A C 1
ATOM 789 O O . LEU A 1 95 ? 10.720 -12.321 -13.661 1.00 97.06 95 LEU A O 1
ATOM 793 N N . LEU A 1 96 ? 12.488 -11.936 -15.014 1.00 96.00 96 LEU A N 1
ATOM 794 C CA . LEU A 1 96 ? 11.724 -11.762 -16.245 1.00 96.00 96 LEU A CA 1
ATOM 795 C C . LEU A 1 96 ? 12.081 -12.837 -17.272 1.00 96.00 96 LEU A C 1
ATOM 797 O O . LEU A 1 96 ? 13.258 -13.092 -17.503 1.00 96.00 96 LEU A O 1
ATOM 801 N N . ASP A 1 97 ? 11.073 -13.433 -17.893 1.00 94.06 97 ASP A N 1
ATOM 802 C CA . ASP A 1 97 ? 11.202 -14.354 -19.021 1.00 94.06 97 ASP A CA 1
ATOM 803 C C . A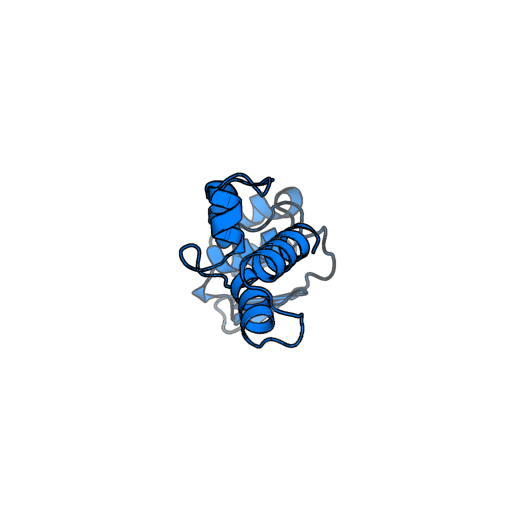SP A 1 97 ? 11.276 -13.567 -20.339 1.00 94.06 97 ASP A C 1
ATOM 805 O O . ASP A 1 97 ? 10.341 -12.841 -20.696 1.00 94.06 97 ASP A O 1
ATOM 809 N N . THR A 1 98 ? 12.391 -13.701 -21.057 1.00 87.44 98 THR A N 1
ATOM 810 C CA . THR A 1 98 ? 12.634 -13.025 -22.341 1.00 87.44 98 THR A CA 1
ATOM 811 C C . THR A 1 98 ? 12.003 -13.731 -23.545 1.00 87.44 98 THR A C 1
ATOM 813 O O . THR A 1 98 ? 12.077 -13.202 -24.651 1.00 87.44 98 THR A O 1
ATOM 816 N N . GLY A 1 99 ? 11.338 -14.877 -23.356 1.00 81.25 99 GLY A N 1
ATOM 817 C CA . GLY A 1 99 ? 10.631 -15.619 -24.407 1.00 81.25 99 GLY A CA 1
ATOM 818 C C . GLY A 1 99 ? 11.486 -16.648 -25.157 1.00 81.25 99 GLY A C 1
ATOM 819 O O . GLY A 1 99 ? 10.950 -17.452 -25.913 1.00 81.25 99 GLY A O 1
ATOM 820 N N . ASP A 1 100 ? 12.794 -16.683 -24.909 1.00 79.44 100 ASP A N 1
ATOM 821 C CA . ASP A 1 100 ? 13.756 -17.677 -25.408 1.00 79.44 100 ASP A CA 1
ATOM 822 C C . ASP A 1 100 ? 14.002 -18.814 -24.394 1.00 79.44 100 ASP A C 1
ATOM 824 O O . ASP A 1 100 ? 15.067 -19.429 -24.372 1.00 79.44 100 ASP A O 1
ATOM 828 N N . ALA A 1 101 ? 13.016 -19.067 -23.523 1.00 70.50 101 ALA A N 1
ATOM 829 C CA . ALA A 1 101 ? 13.110 -19.952 -22.359 1.00 70.50 101 ALA A CA 1
ATOM 830 C C . ALA A 1 101 ? 14.226 -19.568 -21.364 1.00 70.50 101 ALA A C 1
ATOM 832 O O . ALA A 1 101 ? 14.634 -20.391 -20.539 1.00 70.50 101 ALA A O 1
ATOM 833 N N . SER A 1 102 ? 14.711 -18.319 -21.406 1.00 82.25 102 SER A N 1
ATOM 834 C CA . SER A 1 102 ? 15.674 -17.798 -20.441 1.00 82.25 102 SER A CA 1
ATOM 835 C C . SER A 1 102 ? 15.020 -16.801 -19.481 1.00 82.25 102 SER A C 1
ATOM 837 O O . SER A 1 102 ? 14.326 -15.862 -19.867 1.00 82.25 102 SER A O 1
ATOM 839 N N . VAL A 1 103 ? 15.246 -17.016 -18.183 1.00 92.50 103 VAL A N 1
ATOM 840 C CA . VAL A 1 103 ? 14.817 -16.089 -17.131 1.00 92.50 103 VAL A CA 1
ATOM 841 C C . VAL A 1 103 ? 15.993 -15.195 -16.763 1.00 92.50 103 VAL A C 1
ATOM 843 O O . VAL A 1 103 ? 17.017 -15.652 -16.249 1.00 92.50 103 VAL A O 1
ATOM 846 N N . LYS A 1 104 ? 15.844 -13.893 -16.993 1.00 93.94 104 LYS A N 1
ATOM 847 C CA . LYS A 1 104 ? 16.811 -12.868 -16.607 1.00 93.94 104 LYS A CA 1
ATOM 848 C C . LYS A 1 104 ? 16.486 -12.336 -15.221 1.00 93.94 104 LYS A C 1
ATOM 850 O O . LYS A 1 104 ? 15.379 -11.881 -14.941 1.00 93.94 104 LYS A O 1
ATOM 855 N N . ARG A 1 105 ? 17.491 -12.348 -14.346 1.00 95.25 105 ARG A N 1
ATOM 856 C CA . ARG A 1 105 ? 17.421 -11.705 -13.034 1.00 95.25 105 ARG A CA 1
ATOM 857 C C . ARG A 1 105 ? 17.919 -10.272 -13.136 1.00 95.25 105 ARG A C 1
ATOM 859 O O . ARG A 1 105 ? 19.107 -10.054 -13.341 1.00 95.25 105 ARG A O 1
ATOM 866 N N . ILE A 1 106 ? 17.028 -9.315 -12.906 1.00 95.31 106 ILE A N 1
ATOM 867 C CA . ILE A 1 106 ? 17.374 -7.898 -12.800 1.00 95.31 106 ILE A CA 1
ATOM 868 C C . ILE A 1 106 ? 17.589 -7.566 -11.317 1.00 95.31 106 ILE A C 1
ATOM 870 O O . ILE A 1 106 ? 16.619 -7.581 -10.550 1.00 95.31 106 ILE A O 1
ATOM 874 N N . PRO A 1 107 ? 18.832 -7.306 -10.869 1.00 96.00 107 PRO A N 1
ATOM 875 C CA . PRO A 1 107 ? 19.105 -6.901 -9.497 1.00 96.00 107 PRO A CA 1
ATOM 876 C C . PRO A 1 107 ? 18.638 -5.462 -9.239 1.00 96.00 107 PRO A C 1
ATOM 878 O O . PRO A 1 107 ? 18.792 -4.570 -10.066 1.00 96.00 107 PRO A O 1
ATOM 881 N N . MET A 1 108 ? 18.092 -5.228 -8.050 1.00 95.81 108 MET A N 1
ATOM 882 C CA . MET A 1 108 ? 17.527 -3.952 -7.603 1.00 95.81 108 MET A CA 1
ATOM 883 C C . MET A 1 108 ? 18.013 -3.621 -6.187 1.00 95.81 108 MET A C 1
ATOM 885 O O . MET A 1 108 ? 17.206 -3.345 -5.298 1.00 95.81 108 MET A O 1
ATOM 889 N N . ALA A 1 109 ? 19.322 -3.718 -5.937 1.00 94.38 109 ALA A N 1
ATOM 890 C CA . ALA A 1 109 ? 19.900 -3.542 -4.600 1.00 94.38 109 ALA A CA 1
ATOM 891 C C . ALA A 1 109 ? 19.658 -2.130 -4.032 1.00 94.38 109 ALA A C 1
ATOM 893 O O . ALA A 1 109 ? 19.261 -2.000 -2.874 1.00 94.38 109 ALA A O 1
ATOM 894 N N . GLU A 1 110 ? 19.782 -1.106 -4.878 1.00 96.12 110 GLU A N 1
ATOM 895 C CA . GLU A 1 110 ? 19.659 0.305 -4.503 1.00 96.12 110 GLU A CA 1
ATOM 896 C C . GLU A 1 110 ? 18.192 0.771 -4.427 1.00 96.12 110 GLU A C 1
ATOM 898 O O . GLU A 1 110 ? 17.503 0.781 -5.453 1.00 96.12 110 GLU A O 1
ATOM 903 N N . PRO A 1 111 ? 17.684 1.205 -3.253 1.00 96.62 111 PRO A N 1
ATOM 904 C CA . PRO A 1 111 ? 16.297 1.656 -3.098 1.00 96.62 111 PRO A CA 1
ATOM 905 C C . PRO A 1 111 ? 15.919 2.868 -3.957 1.00 96.62 111 PRO A C 1
ATOM 907 O O . PRO A 1 111 ? 14.758 2.995 -4.345 1.00 96.62 111 PRO A O 1
ATOM 910 N N . THR A 1 112 ? 16.889 3.732 -4.262 1.00 96.50 112 THR A N 1
ATOM 911 C CA . THR A 1 112 ? 16.721 4.987 -5.014 1.00 96.50 112 THR A CA 1
ATOM 912 C C . THR A 1 112 ? 17.063 4.856 -6.501 1.00 96.50 112 THR A C 1
ATOM 914 O O . THR A 1 112 ? 17.007 5.843 -7.234 1.00 96.50 112 THR A O 1
ATOM 917 N N . ARG A 1 113 ? 17.396 3.651 -6.987 1.00 94.19 113 ARG A N 1
ATOM 918 C CA . ARG A 1 113 ? 17.462 3.355 -8.430 1.00 94.19 113 ARG A CA 1
ATOM 919 C C . ARG A 1 113 ? 16.141 2.749 -8.901 1.00 94.19 113 ARG A C 1
ATOM 921 O O . ARG A 1 113 ? 15.319 2.343 -8.091 1.00 94.19 113 ARG A O 1
ATOM 928 N N . GLY A 1 114 ? 15.897 2.711 -10.212 1.00 95.38 114 GLY A N 1
ATOM 929 C CA . GLY A 1 114 ? 14.633 2.183 -10.751 1.00 95.38 114 GLY A CA 1
ATOM 930 C C . GLY A 1 114 ? 13.414 3.075 -10.478 1.00 95.38 114 GLY A C 1
ATOM 931 O O . GLY A 1 114 ? 12.284 2.591 -10.483 1.00 95.38 114 GLY A O 1
ATOM 932 N N . THR A 1 115 ? 13.642 4.365 -10.228 1.00 98.25 115 THR A N 1
ATOM 933 C CA . THR A 1 115 ? 12.600 5.391 -10.096 1.00 98.25 115 THR A CA 1
ATOM 934 C C . THR A 1 115 ? 12.035 5.759 -11.464 1.00 98.25 115 THR A C 1
ATOM 936 O O . THR A 1 115 ? 12.685 5.551 -12.490 1.00 98.25 115 THR A O 1
ATOM 939 N N . ARG A 1 116 ? 10.867 6.401 -11.507 1.00 98.25 116 ARG A N 1
ATOM 940 C CA . ARG A 1 116 ? 10.270 6.912 -12.748 1.00 98.25 116 ARG A CA 1
ATOM 941 C C . ARG A 1 116 ? 11.218 7.815 -13.522 1.00 98.25 116 ARG A C 1
ATOM 943 O O . ARG A 1 116 ? 11.308 7.688 -14.736 1.00 98.25 116 ARG A O 1
ATOM 950 N N . LYS A 1 117 ? 11.955 8.678 -12.820 1.00 97.88 117 LYS A N 1
ATOM 951 C CA . LYS A 1 117 ? 12.946 9.568 -13.435 1.00 97.88 117 LYS A CA 1
ATOM 952 C C . LYS A 1 117 ? 14.039 8.795 -14.181 1.00 97.88 117 LYS A C 1
ATOM 954 O O . LYS A 1 117 ? 14.532 9.284 -15.185 1.00 97.88 117 LYS A O 1
ATOM 959 N N . LEU A 1 118 ? 14.430 7.624 -13.678 1.00 96.56 118 LEU A N 1
ATOM 960 C CA . LEU A 1 118 ? 15.545 6.849 -14.225 1.00 96.56 118 LEU A CA 1
ATOM 961 C C . LEU A 1 118 ? 15.115 5.848 -15.297 1.00 96.56 118 LEU A C 1
ATOM 963 O O . LEU A 1 118 ? 15.849 5.644 -16.252 1.00 96.56 118 LEU A O 1
ATOM 967 N N . VAL A 1 119 ? 13.964 5.192 -15.122 1.00 96.81 119 VAL A N 1
ATOM 968 C CA . VAL A 1 119 ? 13.561 4.058 -15.977 1.00 96.81 119 VAL A CA 1
ATOM 969 C C . VAL A 1 119 ? 12.176 4.210 -16.602 1.00 96.81 119 VAL A C 1
ATOM 971 O O . VAL A 1 119 ? 11.737 3.310 -17.309 1.00 96.81 119 VAL A O 1
ATOM 974 N N . GLY A 1 120 ? 11.473 5.320 -16.357 1.00 97.06 120 GLY A N 1
ATOM 975 C CA . GLY A 1 120 ? 10.127 5.556 -16.891 1.00 97.06 120 GLY A CA 1
ATOM 976 C C . GLY A 1 120 ? 10.089 5.530 -18.415 1.00 97.06 120 GLY A C 1
ATOM 977 O O . GLY A 1 120 ? 9.344 4.745 -18.987 1.00 97.06 120 GLY A O 1
ATOM 978 N N . GLU A 1 121 ? 10.956 6.304 -19.067 1.00 97.19 121 GLU A N 1
ATOM 979 C CA . GLU A 1 121 ? 11.038 6.359 -20.534 1.00 97.19 121 GLU A CA 1
ATOM 980 C C . GLU A 1 121 ? 11.476 5.016 -21.139 1.00 97.19 121 GLU A C 1
ATOM 982 O O . GLU A 1 121 ? 10.932 4.585 -22.155 1.00 97.19 121 GLU A O 1
ATOM 987 N N . ILE A 1 122 ? 12.411 4.316 -20.483 1.00 97.12 122 ILE A N 1
ATOM 988 C CA . ILE A 1 122 ? 12.848 2.973 -20.891 1.00 97.12 122 ILE A CA 1
ATOM 989 C C . ILE A 1 122 ? 11.657 2.009 -20.862 1.00 97.12 122 ILE A C 1
ATOM 991 O O . ILE A 1 122 ? 11.398 1.319 -21.846 1.00 97.12 122 ILE A O 1
ATOM 995 N N . LEU A 1 123 ? 10.898 1.986 -19.762 1.00 96.50 123 LEU A N 1
ATOM 996 C CA . LEU A 1 123 ? 9.707 1.147 -19.622 1.00 96.50 123 LEU A CA 1
ATOM 997 C C . LEU A 1 123 ? 8.615 1.517 -20.623 1.00 96.50 123 LEU A C 1
ATOM 999 O O . LEU A 1 123 ? 7.946 0.626 -21.136 1.00 96.50 123 LEU A O 1
ATOM 1003 N N . GLU A 1 124 ? 8.403 2.803 -20.896 1.00 95.69 124 GLU A N 1
ATOM 1004 C CA . GLU A 1 124 ? 7.403 3.269 -21.860 1.00 95.69 124 GLU A CA 1
ATOM 1005 C C . GLU A 1 124 ? 7.748 2.802 -23.281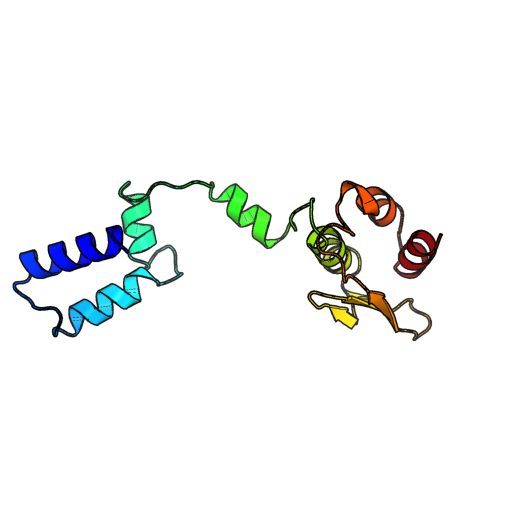 1.00 95.69 124 GLU A C 1
ATOM 1007 O O . GLU A 1 124 ? 6.871 2.266 -23.953 1.00 95.69 124 GLU A O 1
ATOM 1012 N N . ARG A 1 125 ? 9.025 2.882 -23.681 1.00 96.56 125 ARG A N 1
ATOM 1013 C CA . ARG A 1 125 ? 9.530 2.513 -25.021 1.00 96.56 125 ARG A CA 1
ATOM 1014 C C . ARG A 1 125 ? 9.874 1.035 -25.236 1.00 96.56 125 ARG A C 1
ATOM 1016 O O . ARG A 1 125 ? 10.389 0.695 -26.299 1.00 96.56 125 ARG A O 1
ATOM 1023 N N . SER A 1 126 ? 9.690 0.188 -24.228 1.00 96.56 126 SER A N 1
ATOM 1024 C CA . SER A 1 126 ? 9.950 -1.253 -24.343 1.00 96.56 126 SER A CA 1
ATOM 1025 C C . SER A 1 126 ? 8.638 -1.998 -24.527 1.00 96.56 126 SER A C 1
ATOM 1027 O O . SER A 1 126 ? 7.864 -2.082 -23.572 1.00 96.56 126 SER A O 1
ATOM 1029 N N . ASP A 1 127 ? 8.371 -2.539 -25.709 1.00 94.75 127 ASP A N 1
ATOM 1030 C CA . ASP A 1 127 ? 7.129 -3.277 -25.982 1.00 94.75 127 ASP A CA 1
ATOM 1031 C C . ASP A 1 127 ? 7.229 -4.754 -25.578 1.00 94.75 127 ASP A C 1
ATOM 1033 O O . ASP A 1 127 ? 6.217 -5.427 -25.374 1.00 94.75 127 ASP A O 1
ATOM 1037 N N . SER A 1 128 ? 8.452 -5.238 -25.346 1.00 94.38 128 SER A N 1
ATOM 1038 C CA . SER A 1 128 ? 8.741 -6.580 -24.844 1.00 94.38 128 SER A CA 1
ATOM 1039 C C . SER A 1 128 ? 9.732 -6.568 -23.674 1.00 94.38 128 SER A C 1
ATOM 1041 O O . SER A 1 128 ? 10.465 -5.602 -23.446 1.00 94.38 128 SER A O 1
ATOM 1043 N N . VAL A 1 129 ? 9.782 -7.676 -22.927 1.00 94.44 129 VAL A N 1
ATOM 1044 C CA . VAL A 1 129 ? 10.804 -7.887 -21.888 1.00 94.44 129 VAL A CA 1
ATOM 1045 C C . VAL A 1 129 ? 12.211 -7.930 -22.486 1.00 94.44 129 VAL A C 1
ATOM 1047 O O . VAL A 1 129 ? 13.142 -7.428 -21.861 1.00 94.44 129 VAL A O 1
ATOM 1050 N N . ALA A 1 130 ? 12.370 -8.502 -23.683 1.00 93.12 130 ALA A N 1
ATOM 1051 C CA . ALA A 1 130 ? 13.657 -8.554 -24.370 1.00 93.12 130 ALA A CA 1
ATOM 1052 C C . ALA A 1 130 ? 14.199 -7.139 -24.634 1.00 93.12 130 ALA A C 1
ATOM 1054 O O . ALA A 1 130 ? 15.316 -6.831 -24.220 1.00 93.12 130 ALA A O 1
ATOM 1055 N N . GLU A 1 131 ? 13.369 -6.251 -25.194 1.00 94.44 131 GLU A N 1
ATOM 1056 C CA . GLU A 1 131 ? 13.723 -4.839 -25.404 1.00 94.44 131 GLU A CA 1
ATOM 1057 C C . GLU A 1 131 ? 14.018 -4.109 -24.092 1.00 94.44 131 GLU A C 1
ATOM 1059 O O . GLU A 1 131 ? 14.957 -3.318 -24.019 1.00 94.44 131 GLU A O 1
ATOM 1064 N N . LEU A 1 132 ? 13.238 -4.376 -23.038 1.00 95.50 132 LEU A N 1
ATOM 1065 C CA . LEU A 1 132 ? 13.476 -3.778 -21.726 1.00 95.50 132 LEU A CA 1
ATOM 1066 C C . LEU A 1 132 ? 14.862 -4.149 -21.194 1.00 95.50 132 LEU A C 1
ATOM 1068 O O . LEU A 1 132 ? 15.595 -3.283 -20.722 1.00 95.50 132 LEU A O 1
ATOM 1072 N N . VAL A 1 133 ? 15.215 -5.434 -21.244 1.00 92.94 133 VAL A N 1
ATOM 1073 C CA . VAL A 1 133 ? 16.504 -5.928 -20.748 1.00 92.94 133 VAL A CA 1
ATOM 1074 C C . VAL A 1 133 ? 17.656 -5.372 -21.583 1.00 92.94 133 VAL A C 1
ATOM 1076 O O . VAL A 1 133 ? 18.657 -4.952 -21.006 1.00 92.94 133 VAL A O 1
ATOM 1079 N N . GLU A 1 134 ? 17.509 -5.314 -22.907 1.00 92.56 134 GLU A N 1
ATOM 1080 C CA . GLU A 1 134 ? 18.507 -4.729 -23.807 1.00 92.56 134 GLU A CA 1
ATOM 1081 C C . GLU A 1 134 ? 18.750 -3.245 -23.492 1.00 92.56 134 GLU A C 1
ATOM 1083 O O . GLU A 1 134 ? 19.889 -2.833 -23.277 1.00 92.56 134 GLU A O 1
ATOM 1088 N N . ARG A 1 135 ? 17.680 -2.451 -23.353 1.00 94.44 135 ARG A N 1
ATOM 1089 C CA . ARG A 1 135 ? 17.770 -1.015 -23.035 1.00 94.44 135 ARG A CA 1
ATOM 1090 C C . ARG A 1 135 ? 18.283 -0.715 -21.627 1.00 94.44 135 ARG A C 1
ATOM 1092 O O . ARG A 1 135 ? 18.713 0.402 -21.381 1.00 94.44 135 ARG A O 1
ATOM 1099 N N . LEU A 1 136 ? 18.186 -1.662 -20.692 1.00 91.06 136 LEU A N 1
ATOM 1100 C CA . LEU A 1 136 ? 18.757 -1.525 -19.346 1.00 91.06 136 LEU A CA 1
ATOM 1101 C C . LEU A 1 136 ? 20.253 -1.866 -19.296 1.00 91.06 136 LEU A C 1
ATOM 1103 O O . LEU A 1 136 ? 20.914 -1.503 -18.323 1.00 91.06 136 LEU A O 1
ATOM 1107 N N . ALA A 1 137 ? 20.754 -2.619 -20.279 1.00 84.12 137 ALA A N 1
ATOM 1108 C CA . ALA A 1 137 ? 22.152 -3.030 -20.365 1.00 84.12 137 ALA A CA 1
ATOM 1109 C C . ALA A 1 137 ? 23.036 -2.019 -21.118 1.00 84.12 137 ALA A C 1
ATOM 1111 O O . ALA A 1 137 ? 24.247 -2.011 -20.889 1.00 84.12 137 ALA A O 1
ATOM 1112 N N . GLY A 1 138 ? 22.440 -1.209 -22.002 1.00 66.25 138 GLY A N 1
ATOM 1113 C CA . GLY A 1 138 ? 23.078 -0.058 -22.657 1.00 66.25 138 GLY A CA 1
ATOM 1114 C C . GLY A 1 138 ? 23.093 1.187 -21.780 1.00 66.25 138 GLY A C 1
ATOM 1115 O O . GLY A 1 138 ? 24.073 1.953 -21.900 1.00 66.25 138 GLY A O 1
#

Radius of gyration: 23.2 Å; chains: 1; bounding box: 44×34×61 Å

Sequence (138 aa):
WVIKQELITSYMGRKGVGFDDQRISMLDLQYHDLRLDKGLYYRLEREGYVDRLLTDEEIDRATSVPPTDTRAYFRGMCLRKFPKHVYGASWTSVLLDTGDASVKRIPMAEPTRGTRKLVGEILERSDSVAELVERLAG

=== Feature glossary ===
Legend for the data blocks above and below:

— What the protein is —

Sequence gives the chain of amino acids in standard one-letter code (A=alanine, C=cysteine, …, Y=tyrosine), read N→C. It is the only feature that is directly encoded by the gene; all structural features are derived from the folded form of this sequence.

The annotation block draws on four external resources. InterPro: which protein families and domains the sequence belongs to. GO: standardized terms for what the protein does, what process it participates in, and where in the cell it acts. CATH: which structural fold it has in the CATH hierarchy. Organism: the species of origin.

— Where its atoms are —

Atomic coordinates in PDBx/mmCIF format — the same representation the Protein Data Bank distributes. Each line of the _atom_site loop places one backbone atom in Cartesian space (units: ångströms, origin: arbitrary).

Six rendered views show the 3D structure from the faces of a cube — i.e. along ±x, ±y, ±z. Rendering representation is drawn randomly per protein from cartoon (secondary-structure ribbons), sticks (backbone bonds), or molecular surface; coloring is either N→C rainbow (blue at the N-terminus through red at the C-terminus) or one color per chain.

— Local backbone conformation —

DSSP 8-state secondary structure assigns each residue one of H (α-helix), G (3₁₀-helix), I (π-helix), E (extended β-strand), B (isolated β-bridge), T (hydrogen-bonded turn), S (bend), or '-' (coil). The assignment is computed from backbone hydrogen-bond geometry via the Kabsch–Sander algorithm.

P-SEA three-state annotation labels each residue as helix, strand, or coil based purely on the geometry of the Cα trace. It serves as a fallback when the full backbone (and thus DSSP) is unavailable.

φ (phi) and ψ (psi) are the two rotatable backbone dihedrals per residue: φ is the C(i-1)–N–Cα–C torsion, ψ is the N–Cα–C–N(i+1) torsion, both in degrees on (−180°, 180°]. α-helical residues cluster near (−60°, −45°); β-strand residues near (−120°, +130°). A Ramachandran plot is simply a scatter of (φ, ψ) for every residue.

— Global shape and packing —

Radius of gyration (Rg) is the root-mean-square distance of Cα atoms from their centroid — a single number for overall size and compactness. A globular domain of N residues has Rg ≈ 2.2·N^0.38 Å; an extended or disordered chain has a much larger Rg. The Cα contact count is the number of residue pairs whose Cα atoms are within 8 Å and are more than four positions apart in sequence — a standard proxy for tertiary packing density. The bounding box is the smallest axis-aligned box enclosing all Cα atoms.

Accessible surface area quantifies burial. A residue with SASA near zero is packed into the hydrophobic core; one with SASA >100 Å² sits on the surface. Computed here via the Shrake–Rupley numerical algorithm with a 1.4 Å probe.

The contact map is a binary N×N matrix image: pixel (i, j) is dark where Cα_i and Cα_j are within 8 Å and |i−j|>4. Because the |i−j|>4 filter removes local helical contacts, off-diagonal stripes parallel to the main diagonal indicate parallel β-sheets; stripes perpendicular to it indicate antiparallel β-sheets. The Ramachandran plot scatters every residue's (φ, ψ) pair against the sterically allowed regions. The PAE heatmap renders the predicted-aligned-error matrix.

— Structural neighborhood —

A 3Di character summarizes, for each residue, the relative orientation of the Cα frame of its nearest spatial neighbor. Because it encodes fold topology rather than chemistry, 3Di alignments detect remote structural similarity that sequence alignment misses.

Structural nearest neighbors (via Foldseek easy-search vs the PDB). Reported per hit: target PDB id, E-value, and alignment TM-score. A TM-score above ~0.5 is the conventional threshold for 'same fold'.

— Confidence and disorder —

For AlphaFold models, the B-factor field carries pLDDT — the model's own estimate of local accuracy on a 0–100 scale. Regions with pLDDT<50 should be treated as essentially unmodeled; they often correspond to intrinsically disordered segments.

B-factor (Debye–Waller factor) reflects atomic displacement in the crystal lattice. It is an experimental observable (units Å²), not a prediction; low values mean the atom is pinned down, high values mean it moves or is heterogeneous across the crystal.

Predicted Aligned Error (PAE) is an AlphaFold confidence matrix: entry (i, j) is the expected error in the position of residue j, in ångströms, when the prediction is superimposed on the true structure at residue i. Low PAE within a block of residues means that block is internally rigid and well-predicted; high PAE between two blocks means their relative placement is uncertain even if each block individually is confident.